Protein AF-A0A345NLT6-F1 (afdb_monomer_lite)

Sequence (143 aa):
MDPLALGAALPAATAMDTVDFHLNEALTNLYVGLHRELRGEHLAAMRFIQVYAVDRVLALVRLDPATELDHPDPFEATRRIENASLPGGLPLHQMIPGYTDNLNAARAVLAWLTTHHHTDPAIVAAIRELTTTLETQSQTDNA

Organism: NCBI:txid2283195

Structure (mmCIF, N/CA/C/O backbone):
data_AF-A0A345NLT6-F1
#
_entry.id   AF-A0A345NLT6-F1
#
loop_
_atom_site.group_PDB
_atom_site.id
_atom_site.type_symbol
_atom_site.label_atom_id
_atom_site.label_alt_id
_atom_site.label_comp_id
_atom_site.label_asym_id
_atom_site.label_entity_id
_atom_site.label_seq_id
_atom_site.pdbx_PDB_ins_code
_atom_site.Cartn_x
_atom_site.Cartn_y
_atom_site.Cartn_z
_atom_site.occupancy
_atom_site.B_iso_or_equiv
_atom_site.auth_seq_id
_atom_site.auth_comp_id
_atom_site.auth_asym_id
_atom_site.auth_atom_id
_atom_site.pdbx_PDB_model_num
ATOM 1 N N . MET A 1 1 ? 33.531 22.973 -27.406 1.00 47.22 1 MET A N 1
ATOM 2 C CA . MET A 1 1 ? 33.581 22.069 -26.243 1.00 47.22 1 MET A CA 1
ATOM 3 C C . MET A 1 1 ? 32.246 22.205 -25.550 1.00 47.22 1 MET A C 1
ATOM 5 O O . MET A 1 1 ? 32.007 23.249 -24.962 1.00 47.22 1 MET A O 1
ATOM 9 N N . ASP A 1 2 ? 31.350 21.247 -25.760 1.00 52.91 2 ASP A N 1
ATOM 10 C CA . ASP A 1 2 ? 30.029 21.238 -25.134 1.00 52.91 2 ASP A CA 1
ATOM 11 C C . ASP A 1 2 ? 30.185 20.775 -23.671 1.00 52.91 2 ASP A C 1
ATOM 13 O O . ASP A 1 2 ? 30.653 19.654 -23.451 1.00 52.91 2 ASP A O 1
ATOM 17 N N . PRO A 1 3 ? 29.900 21.622 -22.665 1.00 48.06 3 PRO A N 1
ATOM 18 C CA . PRO A 1 3 ? 30.118 21.284 -21.260 1.00 48.06 3 PRO A CA 1
ATOM 19 C C . PRO A 1 3 ? 29.084 20.297 -20.686 1.00 48.06 3 PRO A C 1
ATOM 21 O O . PRO A 1 3 ? 29.170 19.975 -19.505 1.00 48.06 3 PRO A O 1
ATOM 24 N N . LEU A 1 4 ? 28.123 19.807 -21.483 1.00 55.03 4 LEU A N 1
ATOM 25 C CA . LEU A 1 4 ? 27.030 18.940 -21.015 1.00 55.03 4 LEU A CA 1
ATOM 26 C C . LEU A 1 4 ? 27.165 17.458 -21.388 1.00 55.03 4 LEU A C 1
ATOM 28 O O . LEU A 1 4 ? 26.302 16.659 -21.031 1.00 55.03 4 LEU A O 1
ATOM 32 N N . ALA A 1 5 ? 28.259 17.046 -22.029 1.00 54.34 5 ALA A N 1
ATOM 33 C CA . ALA A 1 5 ? 28.529 15.633 -22.295 1.00 54.34 5 ALA A CA 1
ATOM 34 C C . ALA A 1 5 ? 29.082 14.904 -21.052 1.00 54.34 5 ALA A C 1
ATOM 36 O O . ALA A 1 5 ? 30.140 14.278 -21.107 1.00 54.34 5 ALA A O 1
ATOM 37 N N . LEU A 1 6 ? 28.384 14.978 -19.914 1.00 51.84 6 LEU A N 1
ATOM 38 C CA . LEU A 1 6 ? 28.606 14.033 -18.824 1.00 51.84 6 LEU A CA 1
ATOM 39 C C . LEU A 1 6 ? 27.677 12.842 -19.054 1.00 51.84 6 LEU A C 1
ATOM 41 O O . LEU A 1 6 ? 26.510 12.853 -18.670 1.00 51.84 6 LEU A O 1
ATOM 45 N N . GLY A 1 7 ? 28.215 11.801 -19.687 1.00 52.50 7 GLY A N 1
ATOM 46 C CA . GLY A 1 7 ? 27.669 10.454 -19.574 1.00 52.50 7 GLY A CA 1
ATOM 47 C C . G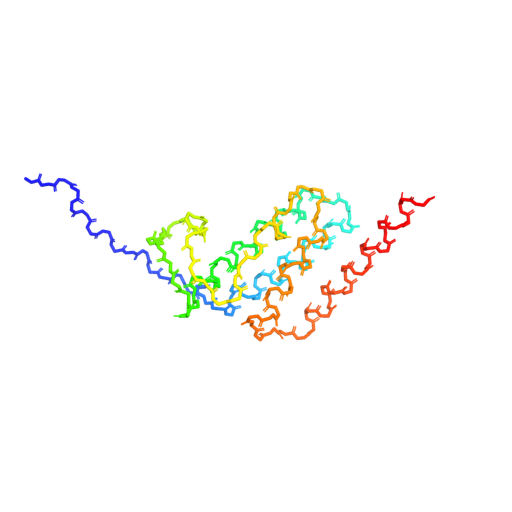LY A 1 7 ? 27.791 10.006 -18.121 1.00 52.50 7 GLY A C 1
ATOM 48 O O . GLY A 1 7 ? 28.732 9.306 -17.760 1.00 52.50 7 GLY A O 1
ATOM 49 N N . ALA A 1 8 ? 26.888 10.475 -17.262 1.00 58.03 8 ALA A N 1
ATOM 50 C CA . ALA A 1 8 ? 26.759 9.953 -15.918 1.00 58.03 8 ALA A CA 1
ATOM 51 C C . ALA A 1 8 ? 26.206 8.535 -16.061 1.00 58.03 8 ALA A C 1
ATOM 53 O O . ALA A 1 8 ? 25.056 8.345 -16.457 1.00 58.03 8 ALA A O 1
ATOM 54 N N . ALA A 1 9 ? 27.053 7.538 -15.805 1.00 59.66 9 ALA A N 1
ATOM 55 C CA . ALA A 1 9 ? 26.593 6.171 -15.642 1.00 59.66 9 ALA A CA 1
ATOM 56 C C . ALA A 1 9 ? 25.467 6.182 -14.601 1.00 59.66 9 ALA A C 1
ATOM 58 O O . ALA A 1 9 ? 25.641 6.739 -13.513 1.00 59.66 9 ALA A O 1
ATOM 59 N N . LEU A 1 10 ? 24.311 5.619 -14.962 1.00 57.84 10 LEU A N 1
ATOM 60 C CA . LEU A 1 10 ? 23.199 5.459 -14.032 1.00 57.84 10 LEU A CA 1
ATOM 61 C C . LEU A 1 10 ? 23.732 4.781 -12.760 1.00 57.84 10 LEU A C 1
ATOM 63 O O . LEU A 1 10 ? 24.551 3.860 -12.877 1.00 57.84 10 LEU A O 1
ATOM 67 N N . PRO A 1 11 ? 23.325 5.228 -11.558 1.00 56.53 11 PRO A N 1
ATOM 68 C CA . PRO A 1 11 ? 23.706 4.537 -10.337 1.00 56.53 11 PRO A CA 1
ATOM 69 C C . PRO A 1 11 ? 23.345 3.058 -10.486 1.00 56.53 11 PRO A C 1
ATOM 71 O O . PRO A 1 11 ? 22.246 2.725 -10.933 1.00 56.53 11 PRO A O 1
ATOM 74 N N . ALA A 1 12 ? 24.298 2.176 -10.174 1.00 56.94 12 ALA A N 1
ATOM 75 C CA . ALA A 1 12 ? 24.059 0.742 -10.213 1.00 56.94 12 ALA A CA 1
ATOM 76 C C . ALA A 1 12 ? 22.822 0.435 -9.362 1.00 56.94 12 ALA A C 1
ATOM 78 O O . ALA A 1 12 ? 22.717 0.950 -8.244 1.00 56.94 12 ALA A O 1
ATOM 79 N N . ALA A 1 13 ? 21.900 -0.374 -9.899 1.00 58.19 13 ALA A N 1
ATOM 80 C CA . ALA A 1 13 ? 20.744 -0.853 -9.153 1.00 58.19 13 ALA A CA 1
ATOM 81 C C . ALA A 1 13 ? 21.231 -1.328 -7.780 1.00 58.19 13 ALA A C 1
ATOM 83 O O . ALA A 1 13 ? 22.133 -2.167 -7.684 1.00 58.19 13 ALA A O 1
ATOM 84 N N . THR A 1 14 ? 20.714 -0.718 -6.713 1.00 58.19 14 THR A N 1
ATOM 85 C CA . THR A 1 14 ? 21.056 -1.156 -5.362 1.00 58.19 14 THR A CA 1
ATOM 86 C C . THR A 1 14 ? 20.626 -2.615 -5.230 1.00 58.19 14 THR A C 1
ATOM 88 O O . THR A 1 14 ? 19.692 -3.056 -5.900 1.00 58.19 14 THR A O 1
ATOM 91 N N . ALA A 1 15 ? 21.276 -3.387 -4.359 1.00 64.19 15 ALA A N 1
ATOM 92 C CA . ALA A 1 15 ? 20.969 -4.811 -4.163 1.00 64.19 15 ALA A CA 1
ATOM 93 C C . ALA A 1 15 ? 19.499 -5.105 -3.762 1.00 64.19 15 ALA A C 1
ATOM 95 O O . ALA A 1 15 ? 19.131 -6.263 -3.596 1.00 64.19 15 ALA A O 1
ATOM 96 N N . MET A 1 16 ? 18.674 -4.068 -3.587 1.00 80.88 16 MET A N 1
ATOM 97 C CA . MET A 1 16 ? 17.287 -4.115 -3.141 1.00 80.88 16 MET A CA 1
ATOM 98 C C . MET A 1 16 ? 16.287 -3.690 -4.234 1.00 80.88 16 MET A C 1
ATOM 100 O O . MET A 1 16 ? 15.105 -3.579 -3.940 1.00 80.88 16 MET A O 1
ATOM 104 N N . ASP A 1 17 ? 16.700 -3.462 -5.488 1.00 89.75 17 ASP A N 1
ATOM 105 C CA . ASP A 1 17 ? 15.762 -3.132 -6.576 1.00 89.75 17 ASP A CA 1
ATOM 106 C C . ASP A 1 17 ? 15.173 -4.380 -7.258 1.00 89.75 17 ASP A C 1
ATOM 108 O O . ASP A 1 17 ? 15.408 -4.645 -8.436 1.00 89.75 17 ASP A O 1
ATOM 112 N N . THR A 1 18 ? 14.445 -5.193 -6.491 1.00 94.25 18 THR A N 1
ATOM 113 C CA . THR A 1 18 ? 13.840 -6.446 -6.966 1.00 94.25 18 THR A CA 1
ATOM 114 C C . THR A 1 18 ? 12.332 -6.461 -6.750 1.00 94.25 18 THR A C 1
ATOM 116 O O . THR A 1 18 ? 11.812 -5.792 -5.855 1.00 94.25 18 THR A O 1
ATOM 119 N N . VAL A 1 19 ? 11.624 -7.265 -7.553 1.00 95.81 19 VAL A N 1
ATOM 120 C CA . VAL A 1 19 ? 10.174 -7.479 -7.405 1.00 95.81 19 VAL A CA 1
ATOM 121 C C . VAL A 1 19 ? 9.846 -7.952 -5.988 1.00 95.81 19 VAL A C 1
ATOM 123 O O . VAL A 1 19 ? 9.000 -7.354 -5.331 1.00 95.81 19 VAL A O 1
ATOM 126 N N . ASP A 1 20 ? 10.569 -8.954 -5.481 1.00 96.69 20 ASP A N 1
ATOM 127 C CA . ASP A 1 20 ? 10.346 -9.496 -4.136 1.00 96.69 20 ASP A CA 1
ATOM 128 C C . ASP A 1 20 ? 10.533 -8.445 -3.042 1.00 96.69 20 ASP A C 1
ATOM 130 O O . ASP A 1 20 ? 9.756 -8.406 -2.086 1.00 96.69 20 ASP A O 1
ATOM 134 N N . PHE A 1 21 ? 11.547 -7.583 -3.162 1.00 96.62 21 PHE A N 1
ATOM 135 C CA . PHE A 1 21 ? 11.767 -6.528 -2.181 1.00 96.62 21 PHE A CA 1
ATOM 136 C C . PHE A 1 21 ? 10.594 -5.547 -2.163 1.00 96.62 21 PHE A C 1
ATOM 138 O O . PHE A 1 21 ? 9.983 -5.345 -1.114 1.00 96.62 21 PHE A O 1
ATOM 145 N N . HIS A 1 22 ? 10.244 -4.963 -3.314 1.00 97.50 22 HIS A N 1
ATOM 146 C CA . HIS A 1 22 ? 9.192 -3.945 -3.364 1.00 97.50 22 HIS A CA 1
ATOM 147 C C . HIS A 1 22 ? 7.819 -4.524 -3.023 1.00 97.50 22 HIS A C 1
ATOM 149 O O . HIS A 1 22 ? 7.061 -3.874 -2.310 1.00 97.50 22 HIS A O 1
ATOM 155 N N . LEU A 1 23 ? 7.515 -5.756 -3.439 1.00 98.50 23 LEU A N 1
ATOM 156 C CA . LEU A 1 23 ? 6.265 -6.431 -3.088 1.00 98.50 23 LEU A CA 1
ATOM 157 C C . LEU A 1 23 ? 6.127 -6.619 -1.573 1.00 98.50 23 LEU A C 1
ATOM 159 O O . LEU A 1 23 ? 5.119 -6.219 -0.986 1.00 98.50 23 LEU A O 1
ATOM 163 N N . ASN A 1 24 ? 7.143 -7.194 -0.929 1.00 98.25 24 ASN A N 1
ATOM 164 C CA . ASN A 1 24 ? 7.107 -7.446 0.511 1.00 98.25 24 ASN A CA 1
ATOM 165 C C . ASN A 1 24 ? 7.137 -6.144 1.323 1.00 98.25 24 ASN A C 1
ATOM 167 O O . ASN A 1 24 ? 6.453 -6.033 2.343 1.00 98.25 24 ASN A O 1
ATOM 171 N N . GLU A 1 25 ? 7.868 -5.134 0.855 1.00 98.56 25 GLU A N 1
ATOM 172 C CA . GLU A 1 25 ? 7.903 -3.812 1.476 1.00 98.56 25 GLU A CA 1
ATOM 173 C C . GLU A 1 25 ? 6.556 -3.084 1.326 1.00 98.56 25 GLU A C 1
ATOM 175 O O . GLU A 1 25 ? 6.095 -2.447 2.272 1.00 98.56 25 GLU A O 1
ATOM 180 N N . ALA A 1 26 ? 5.859 -3.214 0.191 1.00 98.81 26 ALA A N 1
ATOM 181 C CA . ALA A 1 26 ? 4.516 -2.655 0.011 1.00 98.81 26 ALA A CA 1
ATOM 182 C C . ALA A 1 26 ? 3.522 -3.272 1.007 1.00 98.81 26 ALA A C 1
ATOM 184 O O . ALA A 1 26 ? 2.817 -2.552 1.715 1.00 98.81 26 ALA A O 1
ATOM 185 N N . LEU A 1 27 ? 3.513 -4.606 1.112 1.00 98.88 27 LEU A N 1
ATOM 186 C CA . LEU A 1 27 ? 2.660 -5.341 2.052 1.00 98.88 27 LEU A CA 1
ATOM 187 C C . LEU A 1 27 ? 2.988 -4.985 3.511 1.00 98.88 27 LEU A C 1
ATOM 189 O O . LEU A 1 27 ? 2.081 -4.775 4.317 1.00 98.88 27 LEU A O 1
ATOM 193 N N . THR A 1 28 ? 4.272 -4.845 3.844 1.00 98.81 28 THR A N 1
ATOM 194 C CA . THR A 1 28 ? 4.716 -4.419 5.180 1.00 98.81 28 THR A CA 1
ATOM 195 C C . THR A 1 28 ? 4.253 -2.998 5.494 1.00 98.81 28 THR A C 1
ATOM 197 O O . THR A 1 28 ? 3.734 -2.749 6.584 1.00 98.81 28 THR A O 1
ATOM 200 N N . ASN A 1 29 ? 4.369 -2.073 4.539 1.00 98.94 29 ASN A N 1
ATOM 201 C CA . ASN A 1 29 ? 3.895 -0.701 4.703 1.00 98.94 29 ASN A CA 1
ATOM 202 C C . ASN A 1 29 ? 2.375 -0.640 4.918 1.00 98.94 29 ASN A C 1
ATOM 204 O O . ASN A 1 29 ? 1.927 0.082 5.810 1.00 98.94 29 ASN A O 1
ATOM 208 N N . LEU A 1 30 ? 1.588 -1.447 4.196 1.00 98.94 30 LEU A N 1
ATOM 209 C CA . LEU A 1 30 ? 0.150 -1.585 4.455 1.00 98.94 30 LEU A CA 1
ATOM 210 C C . LEU A 1 30 ? -0.130 -2.111 5.864 1.00 98.94 30 LEU A C 1
ATOM 212 O O . LEU A 1 30 ? -0.932 -1.525 6.589 1.00 98.94 30 LEU A O 1
ATOM 216 N N . TYR A 1 31 ? 0.544 -3.187 6.271 1.00 98.88 31 TYR A N 1
ATOM 217 C CA . TYR A 1 31 ? 0.359 -3.793 7.588 1.00 98.88 31 TYR A CA 1
ATOM 218 C C . TYR A 1 31 ? 0.667 -2.802 8.721 1.00 98.88 31 TYR A C 1
ATOM 220 O O . TYR A 1 31 ? -0.145 -2.605 9.627 1.00 98.88 31 TYR A O 1
ATOM 228 N N . VAL A 1 32 ? 1.811 -2.115 8.649 1.00 98.88 32 VAL A N 1
ATOM 229 C CA . VAL A 1 32 ? 2.204 -1.096 9.634 1.00 98.88 32 VAL A CA 1
ATOM 230 C C . VAL A 1 32 ? 1.252 0.099 9.605 1.00 98.88 32 VAL A C 1
ATOM 232 O O . VAL A 1 32 ? 0.845 0.579 10.664 1.00 98.88 32 VAL A O 1
ATOM 235 N N . GLY A 1 33 ? 0.883 0.577 8.416 1.00 98.81 33 GLY A N 1
ATOM 236 C CA . GLY A 1 33 ? -0.012 1.717 8.241 1.00 98.81 33 GLY A CA 1
ATOM 237 C C . GLY A 1 33 ? -1.408 1.474 8.811 1.00 98.81 33 GLY A C 1
ATOM 238 O O . GLY A 1 33 ? -1.918 2.318 9.541 1.00 98.81 33 GLY A O 1
ATOM 239 N N . LEU A 1 34 ? -1.991 0.298 8.577 1.00 98.88 34 LEU A N 1
ATOM 240 C CA . LEU A 1 34 ? -3.298 -0.078 9.129 1.00 98.88 34 LEU A CA 1
ATOM 241 C C . LEU A 1 34 ? -3.280 -0.173 10.660 1.00 98.88 34 LEU A C 1
ATOM 243 O O . LEU A 1 34 ? -4.208 0.281 11.323 1.00 98.88 34 LEU A O 1
ATOM 247 N N . HIS A 1 35 ? -2.198 -0.694 11.244 1.00 98.75 35 HIS A N 1
ATOM 248 C CA . HIS A 1 35 ? -2.013 -0.687 12.699 1.00 98.75 35 HIS A CA 1
ATOM 249 C C . HIS A 1 35 ? -1.926 0.728 13.279 1.00 98.75 35 HIS A C 1
ATOM 251 O O . HIS A 1 35 ? -2.390 0.968 14.392 1.00 98.75 35 HIS A O 1
ATOM 257 N N . ARG A 1 36 ? -1.312 1.669 12.554 1.00 98.56 36 ARG A N 1
ATOM 258 C CA . ARG A 1 36 ? -1.271 3.088 12.945 1.00 98.56 36 ARG A CA 1
ATOM 259 C C . ARG A 1 36 ? -2.652 3.728 12.872 1.00 98.56 36 ARG A C 1
ATOM 261 O O . ARG A 1 36 ? -3.027 4.440 13.799 1.00 98.56 36 ARG A O 1
ATOM 268 N N . GLU A 1 37 ? -3.407 3.424 11.821 1.00 98.44 37 GLU A N 1
ATOM 269 C CA . GLU A 1 37 ? -4.778 3.906 11.649 1.00 98.44 37 GLU A CA 1
ATOM 270 C C . GLU A 1 37 ? -5.672 3.467 12.816 1.00 98.44 37 GLU A C 1
ATOM 272 O O . GLU A 1 37 ? -6.325 4.305 13.428 1.00 98.44 37 GLU A O 1
ATOM 277 N N . LEU A 1 38 ? -5.596 2.192 13.222 1.00 97.88 38 LEU A N 1
ATOM 278 C CA . LEU A 1 38 ? -6.330 1.646 14.378 1.00 97.88 38 LEU A CA 1
ATOM 279 C C . LEU A 1 38 ? -6.026 2.352 15.710 1.00 97.88 38 LEU A C 1
ATOM 281 O O . LEU A 1 38 ? -6.815 2.264 16.648 1.00 97.88 38 LEU A O 1
ATOM 285 N N . ARG A 1 39 ? -4.873 3.021 15.827 1.00 97.00 39 ARG A N 1
ATOM 286 C CA . ARG A 1 39 ? -4.483 3.798 17.016 1.00 97.00 39 ARG A CA 1
ATOM 287 C C . ARG A 1 39 ? -4.797 5.292 16.895 1.00 97.00 39 ARG A C 1
ATOM 289 O O . ARG A 1 39 ? -4.447 6.047 17.799 1.00 97.00 39 ARG A O 1
ATOM 296 N N . GLY A 1 40 ? -5.407 5.729 15.793 1.00 96.81 40 GLY A N 1
ATOM 297 C CA . GLY A 1 40 ? -5.68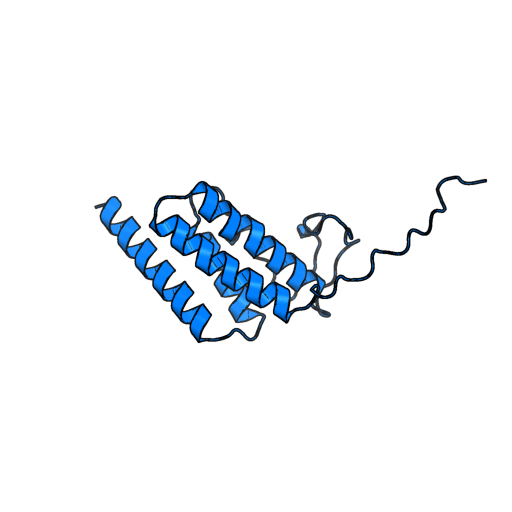7 7.140 15.517 1.00 96.81 40 GLY A CA 1
ATOM 298 C C . GLY A 1 40 ? -4.476 7.942 15.021 1.00 96.81 40 GLY A C 1
ATOM 299 O O . GLY A 1 40 ? -4.504 9.172 15.003 1.00 96.81 40 GLY A O 1
ATOM 300 N N . GLU A 1 41 ? -3.387 7.289 14.600 1.00 98.31 41 GLU A N 1
ATOM 301 C CA . GLU A 1 41 ? -2.198 7.957 14.048 1.00 98.31 41 GLU A CA 1
ATOM 302 C C . GLU A 1 41 ? -2.372 8.277 12.542 1.00 98.31 41 GLU A C 1
ATOM 304 O O . GLU A 1 41 ? -1.527 7.919 11.717 1.00 98.31 41 GLU A O 1
ATOM 309 N N . HIS A 1 42 ? -3.463 8.954 12.165 1.00 97.94 42 HIS A N 1
ATOM 310 C CA . HIS A 1 42 ? -3.941 9.060 10.773 1.00 97.94 42 HIS A CA 1
ATOM 311 C C . HIS A 1 42 ? -2.917 9.615 9.770 1.00 97.94 42 HIS A C 1
ATOM 313 O O . HIS A 1 42 ? -2.768 9.087 8.669 1.00 97.94 42 HIS A O 1
ATOM 319 N N . LEU A 1 43 ? -2.152 10.653 10.135 1.00 98.50 43 LEU A N 1
ATOM 320 C CA . LEU A 1 43 ? -1.109 11.192 9.252 1.00 98.50 43 LEU A CA 1
ATOM 321 C C . LEU A 1 43 ? 0.021 10.184 9.018 1.00 98.50 43 LEU A C 1
ATOM 323 O O . LEU A 1 43 ? 0.544 10.069 7.910 1.00 98.50 43 LEU A O 1
ATOM 327 N N . ALA A 1 44 ? 0.419 9.458 10.062 1.00 98.56 44 ALA A N 1
ATOM 328 C CA . ALA A 1 44 ? 1.451 8.444 9.928 1.00 98.56 44 ALA A CA 1
ATOM 329 C C . ALA A 1 44 ? 0.930 7.272 9.088 1.00 98.56 44 ALA A C 1
ATOM 331 O O . ALA A 1 44 ? 1.621 6.845 8.166 1.00 98.56 44 ALA A O 1
ATOM 332 N N . ALA A 1 45 ? -0.298 6.812 9.340 1.00 98.75 45 ALA A N 1
ATOM 333 C CA . ALA A 1 45 ? -0.965 5.801 8.527 1.00 98.75 45 ALA A CA 1
ATOM 334 C C . ALA A 1 45 ? -1.027 6.201 7.045 1.00 98.75 45 ALA A C 1
ATOM 336 O O . ALA A 1 45 ? -0.608 5.420 6.193 1.00 98.75 45 ALA A O 1
ATOM 337 N N . MET A 1 46 ? -1.419 7.443 6.747 1.00 98.75 46 MET A N 1
ATOM 338 C CA . MET A 1 46 ? -1.462 7.985 5.386 1.00 98.75 46 MET A CA 1
ATOM 339 C C . MET A 1 46 ? -0.105 7.900 4.686 1.00 98.75 46 MET A C 1
ATOM 341 O O . MET A 1 46 ? -0.033 7.424 3.556 1.00 98.75 46 MET A O 1
ATOM 345 N N . ARG A 1 47 ? 0.992 8.277 5.356 1.00 98.69 47 ARG A N 1
ATOM 346 C CA . ARG A 1 47 ? 2.336 8.169 4.760 1.00 98.69 47 ARG A CA 1
ATOM 347 C C . ARG A 1 47 ? 2.720 6.721 4.468 1.00 98.69 47 ARG A C 1
ATOM 349 O O . ARG A 1 47 ? 3.269 6.451 3.409 1.00 98.69 47 ARG A O 1
ATOM 356 N N . PHE A 1 48 ? 2.418 5.792 5.371 1.00 98.88 48 PHE A N 1
ATOM 357 C CA . PHE A 1 48 ? 2.702 4.373 5.149 1.00 98.88 48 PHE A CA 1
ATOM 358 C C . PHE A 1 48 ? 1.870 3.788 3.999 1.00 98.88 48 PHE A C 1
ATOM 360 O O . PHE A 1 48 ? 2.414 3.113 3.129 1.00 98.88 48 PHE A O 1
ATOM 367 N N . ILE A 1 49 ? 0.570 4.078 3.966 1.00 98.88 49 ILE A N 1
ATOM 368 C CA . ILE A 1 49 ? -0.374 3.472 3.023 1.00 98.88 49 ILE A CA 1
ATOM 369 C C . ILE A 1 49 ? -0.307 4.139 1.647 1.00 98.88 49 ILE A C 1
ATOM 371 O O . ILE A 1 49 ? -0.160 3.457 0.640 1.00 98.88 49 ILE A O 1
ATOM 375 N N . GLN A 1 50 ? -0.426 5.464 1.593 1.00 98.69 50 GLN A N 1
ATOM 376 C CA . GLN A 1 50 ? -0.636 6.201 0.342 1.00 98.69 50 GLN A CA 1
ATOM 377 C C . GLN A 1 50 ? 0.660 6.698 -0.293 1.00 98.69 50 GLN A C 1
ATOM 379 O O . GLN A 1 50 ? 0.675 6.996 -1.481 1.00 98.69 50 GLN A O 1
ATOM 384 N N . VAL A 1 51 ? 1.740 6.814 0.486 1.00 98.31 51 VAL A N 1
ATOM 385 C CA . VAL A 1 51 ? 3.045 7.253 -0.028 1.00 98.31 51 VAL A CA 1
ATOM 386 C C . VAL A 1 51 ? 3.970 6.052 -0.142 1.00 98.31 51 VAL A C 1
ATOM 388 O O . VAL A 1 51 ? 4.233 5.587 -1.241 1.00 98.31 51 VAL A O 1
ATOM 391 N N . TYR A 1 52 ? 4.395 5.465 0.977 1.00 98.62 52 TYR A N 1
ATOM 392 C CA . TYR A 1 52 ? 5.437 4.439 0.956 1.00 98.62 52 TYR A CA 1
ATOM 393 C C . TYR A 1 52 ? 5.014 3.160 0.244 1.00 98.62 52 TYR A C 1
ATOM 395 O O . TYR A 1 52 ? 5.789 2.651 -0.562 1.00 98.62 52 TYR A O 1
ATOM 403 N N . ALA A 1 53 ? 3.807 2.641 0.492 1.00 98.75 53 ALA A N 1
ATOM 404 C CA . ALA A 1 53 ? 3.343 1.458 -0.229 1.00 98.75 53 ALA A CA 1
ATOM 405 C C . ALA A 1 53 ? 3.131 1.747 -1.726 1.00 98.75 53 ALA A C 1
ATOM 407 O O . ALA A 1 53 ? 3.437 0.891 -2.555 1.00 98.75 53 ALA A O 1
ATOM 408 N N . VAL A 1 54 ? 2.678 2.952 -2.088 1.00 98.44 54 VAL A N 1
ATOM 409 C CA . VAL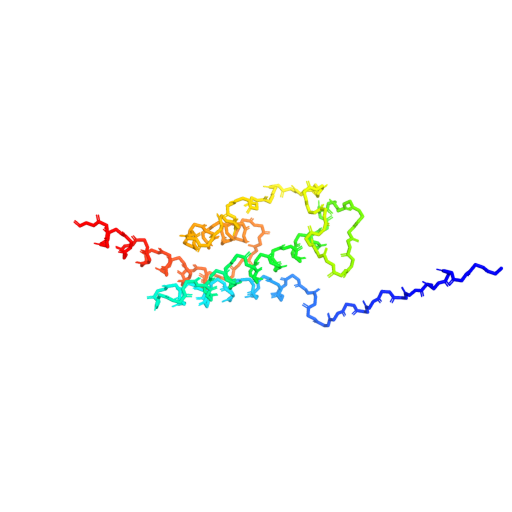 A 1 54 ? 2.492 3.336 -3.495 1.00 98.44 54 VAL A CA 1
ATOM 410 C C . VAL A 1 54 ? 3.829 3.537 -4.205 1.00 98.44 54 VAL A C 1
ATOM 412 O O . VAL A 1 54 ? 3.975 3.062 -5.324 1.00 98.44 54 VAL A O 1
ATOM 415 N N . ASP A 1 55 ? 4.849 4.099 -3.554 1.00 97.25 55 ASP A N 1
ATOM 416 C CA . ASP A 1 55 ? 6.210 4.165 -4.106 1.00 97.25 55 ASP A CA 1
ATOM 417 C C . ASP A 1 55 ? 6.729 2.766 -4.477 1.00 97.25 55 ASP A C 1
ATOM 419 O O . ASP A 1 55 ? 7.377 2.581 -5.510 1.00 97.25 55 ASP A O 1
ATOM 423 N N . ARG A 1 56 ? 6.405 1.749 -3.664 1.00 97.75 56 ARG A N 1
ATOM 424 C CA . ARG A 1 56 ? 6.731 0.352 -3.985 1.00 97.75 56 ARG A CA 1
ATOM 425 C C . ARG A 1 56 ? 5.919 -0.187 -5.154 1.00 97.75 56 ARG A C 1
ATOM 427 O O . ARG A 1 56 ? 6.485 -0.879 -5.993 1.00 97.75 56 ARG A O 1
ATOM 434 N N . VAL A 1 57 ? 4.636 0.156 -5.258 1.00 97.44 57 VAL A N 1
ATOM 435 C CA . VAL A 1 57 ? 3.821 -0.165 -6.442 1.00 97.44 57 VAL A CA 1
ATOM 436 C C . VAL A 1 57 ? 4.427 0.449 -7.706 1.00 97.44 57 VAL A C 1
ATOM 438 O O . VAL A 1 57 ? 4.569 -0.246 -8.706 1.00 97.44 57 VAL A O 1
ATOM 441 N N . LEU A 1 58 ? 4.864 1.709 -7.669 1.00 95.44 58 LEU A N 1
ATOM 442 C CA . LEU A 1 58 ? 5.514 2.358 -8.813 1.00 95.44 58 LEU A CA 1
ATOM 443 C C . LEU A 1 58 ? 6.834 1.678 -9.192 1.00 95.44 58 LEU A C 1
ATOM 445 O O . LEU A 1 58 ? 7.141 1.522 -10.375 1.00 95.44 58 LEU A O 1
ATOM 449 N N . ALA A 1 59 ? 7.602 1.220 -8.203 1.00 94.25 59 ALA A N 1
ATOM 450 C CA . ALA A 1 59 ? 8.794 0.426 -8.464 1.00 94.25 59 ALA A CA 1
ATOM 451 C C . ALA A 1 59 ? 8.459 -0.926 -9.119 1.00 94.25 59 ALA A C 1
ATOM 453 O O . ALA A 1 59 ? 9.154 -1.323 -10.051 1.00 94.25 59 ALA A O 1
ATOM 454 N N . LEU A 1 60 ? 7.383 -1.598 -8.695 1.00 94.88 60 LEU A N 1
ATOM 455 C CA . LEU A 1 60 ? 6.898 -2.831 -9.327 1.00 94.88 60 LEU A CA 1
ATOM 456 C C . LEU A 1 60 ? 6.456 -2.592 -10.774 1.00 94.88 60 LEU A C 1
ATOM 458 O O . LEU A 1 60 ? 6.857 -3.348 -11.651 1.00 94.88 60 LEU A O 1
ATOM 462 N N . VAL A 1 61 ? 5.721 -1.507 -11.038 1.00 94.06 61 VAL A N 1
ATOM 463 C CA . VAL A 1 61 ? 5.330 -1.093 -12.396 1.00 94.06 61 VAL A CA 1
ATOM 464 C C . VAL A 1 61 ? 6.561 -0.899 -13.285 1.00 94.06 61 VAL A C 1
ATOM 466 O O . VAL A 1 61 ? 6.584 -1.391 -14.408 1.00 94.06 61 VAL A O 1
ATOM 469 N N . ARG A 1 62 ? 7.615 -0.246 -12.778 1.00 92.00 62 ARG A N 1
ATOM 470 C CA . ARG A 1 62 ? 8.882 -0.069 -13.511 1.00 92.00 62 ARG A CA 1
ATOM 471 C C . ARG A 1 62 ? 9.628 -1.381 -13.769 1.00 92.00 62 ARG A C 1
ATOM 473 O O . ARG A 1 62 ? 10.342 -1.474 -14.763 1.00 92.00 62 ARG A O 1
ATOM 480 N N . LEU A 1 63 ? 9.532 -2.348 -12.859 1.00 91.94 63 LEU A N 1
ATOM 481 C CA . LEU A 1 63 ? 10.209 -3.643 -12.975 1.00 91.94 63 LEU A CA 1
ATOM 482 C C . LEU A 1 63 ? 9.433 -4.654 -13.830 1.00 91.94 63 LEU A C 1
ATOM 484 O O . LEU A 1 63 ? 10.010 -5.668 -14.223 1.00 91.94 63 LEU A O 1
ATOM 488 N N . ASP A 1 64 ? 8.156 -4.399 -14.113 1.00 92.88 64 ASP A N 1
ATOM 489 C CA . ASP A 1 64 ? 7.341 -5.252 -14.969 1.00 92.88 64 ASP A CA 1
ATOM 490 C C . ASP A 1 64 ? 7.763 -5.092 -16.445 1.00 92.88 64 ASP A C 1
ATOM 492 O O . ASP A 1 64 ? 7.620 -4.004 -17.011 1.00 92.88 64 ASP A O 1
ATOM 496 N N . PRO A 1 65 ? 8.261 -6.157 -17.105 1.00 91.00 65 PRO A N 1
ATOM 497 C CA . PRO A 1 65 ? 8.668 -6.099 -18.507 1.00 91.00 65 PRO A CA 1
ATOM 498 C C . PRO A 1 65 ? 7.509 -5.831 -19.479 1.00 91.00 65 PRO A C 1
ATOM 500 O O . PRO A 1 65 ? 7.768 -5.531 -20.643 1.00 91.00 65 PRO A O 1
ATOM 503 N N . ALA A 1 66 ? 6.253 -5.971 -19.043 1.00 91.31 66 ALA A N 1
ATOM 504 C CA . ALA A 1 66 ? 5.075 -5.649 -19.841 1.00 91.31 66 ALA A CA 1
ATOM 505 C C . ALA A 1 66 ? 4.662 -4.168 -19.753 1.00 91.31 66 ALA A C 1
ATOM 507 O O . ALA A 1 66 ? 3.765 -3.751 -20.488 1.00 91.31 66 ALA A O 1
ATOM 508 N N . THR A 1 67 ? 5.292 -3.377 -18.880 1.00 91.38 67 THR A N 1
ATOM 509 C CA . THR A 1 67 ? 5.032 -1.940 -18.760 1.00 91.38 67 THR A CA 1
ATOM 510 C C . THR A 1 67 ? 5.857 -1.151 -19.769 1.00 91.38 67 THR A C 1
ATOM 512 O O . THR A 1 67 ? 7.083 -1.264 -19.827 1.00 91.38 67 THR A O 1
ATOM 515 N N . GLU A 1 68 ? 5.200 -0.252 -20.498 1.00 91.62 68 GLU A N 1
ATOM 516 C CA . GLU A 1 68 ? 5.873 0.758 -21.310 1.00 91.62 68 GLU A CA 1
ATOM 517 C C . GLU A 1 68 ? 5.850 2.105 -20.576 1.00 91.62 68 GLU A C 1
ATOM 519 O O . GLU A 1 68 ? 4.788 2.682 -20.324 1.00 91.62 68 GLU A O 1
ATOM 524 N N . LEU A 1 69 ? 7.037 2.611 -20.227 1.00 89.06 69 LEU A N 1
ATOM 525 C CA . LEU A 1 69 ? 7.210 3.914 -19.584 1.00 89.06 69 LEU A CA 1
ATOM 526 C C . LEU A 1 69 ? 7.708 4.957 -20.590 1.00 89.06 69 LEU A C 1
ATOM 528 O O . LEU A 1 69 ? 8.752 4.784 -21.222 1.00 89.06 69 LEU A O 1
ATOM 532 N N . ASP A 1 70 ? 6.993 6.076 -20.687 1.00 86.31 70 ASP A N 1
ATOM 533 C CA . ASP A 1 70 ? 7.365 7.221 -21.518 1.00 86.31 70 ASP A CA 1
ATOM 534 C C . ASP A 1 70 ? 8.429 8.088 -20.818 1.00 86.31 70 ASP A C 1
ATOM 536 O O . ASP A 1 70 ? 8.126 8.855 -19.903 1.00 86.31 70 ASP A O 1
ATOM 540 N N . HIS A 1 71 ? 9.690 7.972 -21.252 1.00 86.31 71 HIS A N 1
ATOM 541 C CA . HIS A 1 71 ? 10.837 8.709 -20.698 1.00 86.31 71 HIS A CA 1
ATOM 542 C C . HIS A 1 71 ? 10.914 8.634 -19.153 1.00 86.31 71 HIS A C 1
ATOM 544 O O . HIS A 1 71 ? 10.805 9.677 -18.484 1.00 86.31 71 HIS A O 1
ATOM 550 N N . PRO A 1 72 ? 11.095 7.424 -18.576 1.00 84.75 72 PRO A N 1
ATOM 551 C CA . PRO A 1 72 ? 11.130 7.240 -17.130 1.00 84.75 72 PRO A CA 1
ATOM 552 C C . PRO A 1 72 ? 12.264 8.053 -16.504 1.00 84.75 72 PRO A C 1
ATOM 554 O O . PRO A 1 72 ? 13.400 8.040 -16.983 1.00 84.75 72 PRO A O 1
ATOM 557 N N . ASP A 1 73 ? 11.950 8.768 -15.427 1.00 84.81 73 ASP A N 1
ATOM 558 C CA . ASP A 1 73 ? 12.942 9.513 -14.659 1.00 84.81 73 ASP A CA 1
ATOM 559 C C . ASP A 1 73 ? 13.646 8.552 -13.680 1.00 84.81 73 ASP A C 1
ATOM 561 O O . ASP A 1 73 ? 12.969 7.901 -12.879 1.00 84.81 73 ASP A O 1
ATOM 565 N N . PRO A 1 74 ? 14.985 8.417 -13.724 1.00 78.06 74 PRO A N 1
ATOM 566 C CA . PRO A 1 74 ? 15.704 7.481 -12.862 1.00 78.06 74 PRO A CA 1
ATOM 567 C C . PRO A 1 74 ? 15.730 7.905 -11.385 1.00 78.06 74 PRO A C 1
ATOM 569 O O . PRO A 1 74 ? 16.150 7.109 -10.546 1.00 78.06 74 PRO A O 1
ATOM 572 N N . PHE A 1 75 ? 15.315 9.135 -11.062 1.00 79.56 75 PHE A N 1
ATOM 573 C CA . PHE A 1 75 ? 15.317 9.668 -9.699 1.00 79.56 75 PHE A CA 1
ATOM 574 C C . PHE A 1 75 ? 13.908 9.829 -9.118 1.00 79.56 75 PHE A C 1
ATOM 576 O O . PHE A 1 75 ? 13.736 9.645 -7.918 1.00 79.56 75 PHE A O 1
ATOM 583 N N . GLU A 1 76 ? 12.908 10.134 -9.950 1.00 87.50 76 GLU A N 1
ATOM 584 C CA . GLU A 1 76 ? 11.536 10.423 -9.509 1.00 87.50 76 GLU A CA 1
ATOM 585 C C . GLU A 1 76 ? 10.506 9.554 -10.241 1.00 87.50 76 GLU A C 1
ATOM 587 O O . GLU A 1 76 ? 9.977 9.926 -11.290 1.00 87.50 76 GLU A O 1
ATOM 592 N N . ALA A 1 77 ? 10.177 8.396 -9.661 1.00 86.94 77 ALA A N 1
ATOM 593 C CA . ALA A 1 77 ? 9.289 7.398 -10.272 1.00 86.94 77 ALA A CA 1
ATOM 594 C C . ALA A 1 77 ? 7.841 7.880 -10.495 1.00 86.94 77 ALA A C 1
ATOM 596 O O . ALA A 1 77 ? 7.106 7.285 -11.278 1.00 86.94 77 ALA A O 1
ATOM 597 N N . THR A 1 78 ? 7.423 8.956 -9.824 1.00 90.81 78 THR A N 1
ATOM 598 C CA . THR A 1 78 ? 6.097 9.570 -10.007 1.00 90.81 78 THR A CA 1
ATOM 599 C C . THR A 1 78 ? 6.005 10.384 -11.296 1.00 90.81 78 THR A C 1
ATOM 601 O O . THR A 1 78 ? 4.915 10.680 -11.784 1.00 90.81 78 THR A O 1
ATOM 604 N N . ARG A 1 79 ? 7.144 10.778 -11.872 1.00 89.62 79 ARG A N 1
ATOM 605 C CA . ARG A 1 79 ? 7.176 11.697 -13.001 1.00 89.62 79 ARG A CA 1
ATOM 606 C C . ARG A 1 79 ? 6.666 11.001 -14.264 1.00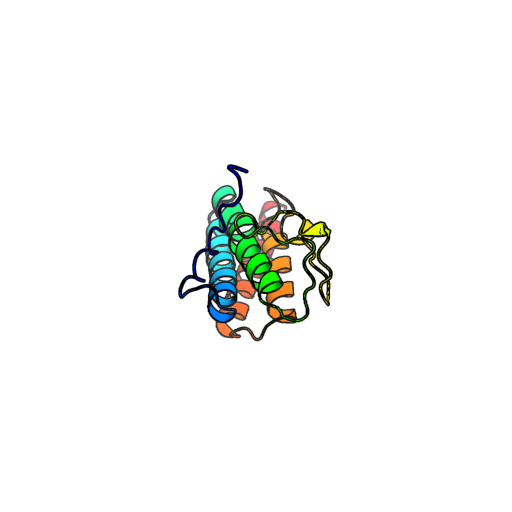 89.62 79 ARG A C 1
ATOM 608 O O . ARG A 1 79 ? 7.299 10.072 -14.752 1.00 89.62 79 ARG A O 1
ATOM 615 N N . ARG A 1 80 ? 5.580 11.533 -14.839 1.00 90.62 80 ARG A N 1
ATOM 616 C CA . ARG A 1 80 ? 4.919 11.021 -16.061 1.00 90.62 80 ARG A CA 1
ATOM 617 C C . ARG A 1 80 ? 4.300 9.633 -15.898 1.00 90.62 80 ARG A C 1
ATOM 619 O O . ARG A 1 80 ? 4.077 8.956 -16.898 1.00 90.62 80 ARG A O 1
ATOM 626 N N . ILE A 1 81 ? 3.999 9.207 -14.673 1.00 91.75 81 ILE A N 1
ATOM 627 C CA . ILE A 1 81 ? 3.359 7.908 -14.452 1.00 91.75 81 ILE A CA 1
ATOM 628 C C . ILE A 1 81 ? 1.999 7.809 -15.161 1.00 91.75 81 ILE A C 1
ATOM 630 O O . ILE A 1 81 ? 1.604 6.736 -15.599 1.00 91.75 81 ILE A O 1
ATOM 634 N N . GLU A 1 82 ? 1.312 8.934 -15.360 1.00 91.12 82 GLU A N 1
ATOM 635 C CA . GLU A 1 82 ? 0.046 9.020 -16.090 1.00 91.12 82 GLU A CA 1
ATOM 636 C C . GLU A 1 82 ? 0.179 8.676 -17.582 1.00 91.12 82 GLU A C 1
ATOM 638 O O . GLU A 1 82 ? -0.814 8.318 -18.211 1.00 91.12 82 GLU A O 1
ATOM 643 N N . ASN A 1 83 ? 1.390 8.761 -18.145 1.00 90.31 83 ASN A N 1
ATOM 644 C CA . ASN A 1 83 ? 1.678 8.378 -19.529 1.00 90.31 83 ASN A CA 1
ATOM 645 C C . ASN A 1 83 ? 2.061 6.895 -19.666 1.00 90.31 83 ASN A C 1
ATOM 647 O O . ASN A 1 83 ? 2.273 6.431 -20.786 1.00 90.31 83 ASN A O 1
ATOM 651 N N . ALA A 1 84 ? 2.203 6.159 -18.559 1.00 87.62 84 ALA A N 1
ATOM 652 C CA . ALA A 1 84 ? 2.570 4.751 -18.596 1.00 87.62 84 ALA A CA 1
ATOM 653 C C . ALA A 1 84 ? 1.454 3.911 -19.230 1.00 87.62 84 ALA A C 1
ATOM 655 O O . ALA A 1 84 ? 0.280 4.029 -18.872 1.00 87.62 84 ALA A O 1
ATOM 656 N N . SER A 1 85 ? 1.835 3.012 -20.134 1.00 88.94 85 SER A N 1
ATOM 657 C CA . SER A 1 85 ? 0.950 1.960 -20.629 1.00 88.94 85 SER A CA 1
ATOM 658 C C . SER A 1 85 ? 1.235 0.693 -19.830 1.00 88.94 85 SER A C 1
ATOM 660 O O . SER A 1 85 ? 2.319 0.119 -19.945 1.00 88.94 85 SER A O 1
ATOM 662 N N . LEU A 1 86 ? 0.280 0.277 -18.993 1.00 86.81 86 LEU A N 1
ATOM 663 C CA 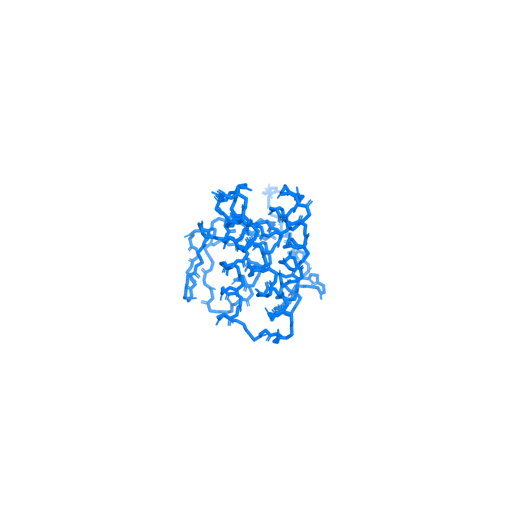. LEU A 1 86 ? 0.399 -0.927 -18.174 1.00 86.81 86 LEU A CA 1
ATOM 664 C C . LEU A 1 86 ? -0.825 -1.846 -18.328 1.00 86.81 86 LEU A C 1
ATOM 666 O O . LEU A 1 86 ? -1.968 -1.364 -18.286 1.00 86.81 86 LEU A O 1
ATOM 670 N N . PRO A 1 87 ? -0.626 -3.168 -18.471 1.00 78.56 87 PRO A N 1
ATOM 671 C CA . PRO A 1 87 ? -1.716 -4.135 -18.423 1.00 78.56 87 PRO A CA 1
ATOM 672 C C . PRO A 1 87 ? -2.481 -4.026 -17.097 1.00 78.56 87 PRO A C 1
ATOM 674 O O . PRO A 1 87 ? -1.885 -4.066 -16.029 1.00 78.56 87 PRO A O 1
ATOM 677 N N . GLY A 1 88 ? -3.806 -3.869 -17.154 1.00 80.00 88 GLY A N 1
ATOM 678 C CA . GLY A 1 88 ? -4.652 -3.764 -15.954 1.00 80.00 88 GLY A CA 1
ATOM 679 C C . GLY A 1 88 ? -4.772 -2.359 -15.350 1.00 80.00 88 GLY A C 1
ATOM 680 O O . GLY A 1 88 ? -5.672 -2.129 -14.543 1.00 80.00 88 GLY A O 1
ATOM 681 N N . GLY A 1 89 ? -3.958 -1.398 -15.800 1.00 88.94 89 GLY A N 1
ATOM 682 C CA . GLY A 1 89 ? -4.001 -0.011 -15.334 1.00 88.94 89 GLY A CA 1
ATOM 683 C C . GLY A 1 89 ? -3.511 0.183 -13.893 1.00 88.94 89 GLY A C 1
ATOM 684 O O . GLY A 1 89 ? -3.288 -0.762 -13.133 1.00 88.94 89 GLY A O 1
ATOM 685 N N . LEU A 1 90 ? -3.343 1.450 -13.504 1.00 92.62 90 LEU A N 1
ATOM 686 C CA . LEU A 1 90 ? -2.937 1.837 -12.153 1.00 92.62 90 LEU A CA 1
ATOM 687 C C . LEU A 1 90 ? -4.018 2.732 -11.529 1.00 92.62 90 LEU A C 1
ATOM 689 O O . LEU A 1 90 ? -4.138 3.896 -11.919 1.00 92.62 90 LEU A O 1
ATOM 693 N N . PRO A 1 91 ? -4.833 2.240 -10.577 1.00 95.12 91 PRO A N 1
ATOM 694 C CA . PRO A 1 91 ? -5.930 3.013 -9.996 1.00 95.12 91 PRO A CA 1
ATOM 695 C C . PRO A 1 91 ? -5.420 4.024 -8.950 1.00 95.12 91 PRO A C 1
ATOM 697 O O . PRO A 1 91 ? -5.820 3.987 -7.789 1.00 95.12 91 PRO A O 1
ATOM 700 N N . LEU A 1 92 ? -4.551 4.958 -9.362 1.00 95.06 92 LEU A N 1
ATOM 701 C CA . LEU A 1 92 ? -3.902 5.942 -8.482 1.00 95.06 92 LEU A CA 1
ATOM 702 C C . LEU A 1 92 ? -4.904 6.754 -7.656 1.00 95.06 92 LEU A C 1
ATOM 704 O O . LEU A 1 92 ? -4.687 6.967 -6.469 1.00 95.06 92 LEU A O 1
ATOM 708 N N . HIS A 1 93 ? -6.037 7.135 -8.250 1.00 95.94 93 HIS A N 1
ATOM 709 C CA . HIS A 1 93 ? -7.101 7.866 -7.554 1.00 95.94 93 HIS A CA 1
ATOM 710 C C . HIS A 1 93 ? -7.710 7.088 -6.373 1.00 95.94 93 HIS A C 1
ATOM 712 O O . HIS A 1 93 ? -8.247 7.702 -5.459 1.00 95.94 93 HIS A O 1
ATOM 718 N N . GLN A 1 94 ? -7.632 5.752 -6.382 1.00 98.25 94 GLN A N 1
ATOM 719 C CA . GLN A 1 94 ? -8.100 4.896 -5.284 1.00 98.25 94 GLN A CA 1
ATOM 720 C C . GLN A 1 94 ? -6.983 4.593 -4.286 1.00 98.25 94 GLN A C 1
ATOM 722 O O . GLN A 1 94 ? -7.265 4.360 -3.119 1.00 98.25 94 GLN A O 1
ATOM 727 N N . MET A 1 95 ? -5.725 4.577 -4.737 1.00 98.38 95 MET A N 1
ATOM 728 C CA . MET A 1 95 ? -4.551 4.342 -3.887 1.00 98.38 95 MET A CA 1
ATOM 729 C C . MET A 1 95 ? -4.138 5.587 -3.091 1.00 98.38 95 MET A C 1
ATOM 731 O O . MET A 1 95 ? -3.605 5.460 -1.992 1.00 98.38 95 MET A O 1
ATOM 735 N N . ILE A 1 96 ? -4.390 6.780 -3.639 1.00 97.69 96 ILE A N 1
ATOM 736 C CA . ILE A 1 96 ? -4.054 8.079 -3.043 1.00 97.69 96 ILE A CA 1
ATOM 737 C C . ILE A 1 96 ? -5.314 8.971 -2.976 1.00 97.69 96 ILE A C 1
ATOM 739 O O . ILE A 1 96 ? -5.357 10.043 -3.585 1.00 97.69 96 ILE A O 1
ATOM 743 N N . PRO A 1 97 ? -6.379 8.548 -2.269 1.00 97.94 97 PRO A N 1
ATOM 744 C CA . PRO A 1 97 ? -7.622 9.316 -2.166 1.00 97.94 97 PRO A CA 1
ATOM 745 C C . PRO A 1 97 ? -7.478 10.570 -1.287 1.00 97.94 97 PRO A C 1
ATOM 747 O O . PRO A 1 97 ? -8.356 11.432 -1.281 1.00 97.94 97 PRO A O 1
ATOM 750 N N . GLY A 1 98 ? -6.371 10.698 -0.548 1.00 96.88 98 GLY A N 1
ATOM 751 C CA . GLY A 1 98 ? -6.092 11.826 0.329 1.00 96.88 98 GLY A CA 1
ATOM 752 C C . GLY A 1 98 ? -6.235 11.487 1.812 1.00 96.88 98 GLY A C 1
ATOM 753 O O . GLY A 1 98 ? -6.506 10.357 2.209 1.00 96.88 98 GLY A O 1
ATOM 754 N N . TYR A 1 99 ? -6.015 12.500 2.649 1.00 97.00 99 TYR A N 1
ATOM 755 C CA . TYR A 1 99 ? -5.730 12.357 4.082 1.00 97.00 99 TYR A CA 1
ATOM 756 C C . TYR A 1 99 ? -6.743 11.531 4.892 1.00 97.00 99 TYR A C 1
ATOM 758 O O . TYR A 1 99 ? -6.353 10.842 5.828 1.00 97.00 99 TYR A O 1
ATOM 766 N N . THR A 1 100 ? -8.029 11.613 4.557 1.00 94.56 100 THR A N 1
ATOM 767 C CA . THR A 1 100 ? -9.117 11.054 5.372 1.00 94.56 100 THR A CA 1
ATOM 768 C C . THR A 1 100 ? -9.529 9.640 4.981 1.00 94.56 100 THR A C 1
ATOM 770 O O . THR A 1 100 ? -10.424 9.095 5.616 1.00 94.56 100 THR A O 1
ATOM 773 N N . ASP A 1 101 ? -8.935 9.052 3.940 1.00 97.31 101 ASP A N 1
ATOM 774 C CA . ASP A 1 101 ? -9.435 7.802 3.356 1.00 97.31 101 ASP A CA 1
ATOM 775 C C . ASP A 1 101 ? -8.372 6.691 3.288 1.00 97.31 101 ASP A C 1
ATOM 777 O O . ASP A 1 101 ? -8.128 6.042 2.269 1.00 97.31 101 ASP A O 1
ATOM 781 N N . ASN A 1 102 ? -7.707 6.475 4.426 1.00 98.44 102 ASN A N 1
ATOM 782 C CA . ASN A 1 102 ? -6.654 5.470 4.572 1.00 98.44 102 ASN A CA 1
ATOM 783 C C . ASN A 1 102 ? -7.162 4.029 4.404 1.00 98.44 102 ASN A C 1
ATOM 785 O O . ASN A 1 102 ? -6.434 3.183 3.882 1.00 98.44 102 ASN A O 1
ATOM 789 N N . LEU A 1 103 ? -8.400 3.736 4.820 1.00 98.44 103 LEU A N 1
ATOM 790 C CA . LEU A 1 103 ? -8.975 2.396 4.701 1.00 98.44 103 LEU A CA 1
ATOM 791 C C . LEU A 1 103 ? -9.177 1.999 3.232 1.00 98.44 103 LEU A C 1
ATOM 793 O O . LEU A 1 103 ? -8.721 0.925 2.827 1.00 98.44 103 LEU A O 1
ATOM 797 N N . ASN A 1 104 ? -9.815 2.854 2.424 1.00 98.44 104 ASN A N 1
ATOM 798 C CA . ASN A 1 104 ? -10.026 2.539 1.010 1.00 98.44 104 ASN A CA 1
ATOM 799 C C . ASN A 1 104 ? -8.703 2.515 0.243 1.00 98.44 104 ASN A C 1
ATOM 801 O O . ASN A 1 104 ? -8.500 1.610 -0.568 1.00 98.44 104 ASN A O 1
ATOM 805 N N . ALA A 1 105 ? -7.766 3.411 0.574 1.00 98.81 105 ALA A N 1
ATOM 806 C CA . ALA A 1 105 ? -6.418 3.384 0.017 1.00 98.81 105 ALA A CA 1
ATOM 807 C C . ALA A 1 105 ? -5.719 2.036 0.238 1.00 98.81 105 ALA A C 1
ATOM 809 O O . ALA A 1 105 ? -5.230 1.416 -0.709 1.00 98.81 105 ALA A O 1
ATOM 810 N N . ALA A 1 106 ? -5.724 1.528 1.474 1.00 98.81 106 ALA A N 1
ATOM 811 C CA . ALA A 1 106 ? -5.097 0.249 1.794 1.00 98.81 106 ALA A CA 1
ATOM 812 C C . ALA A 1 106 ? -5.750 -0.922 1.044 1.00 98.81 106 ALA A C 1
ATOM 814 O O . ALA A 1 106 ? -5.049 -1.811 0.554 1.00 98.81 106 ALA A O 1
ATOM 815 N N . ARG A 1 107 ? -7.085 -0.913 0.910 1.00 98.75 107 ARG A N 1
ATOM 816 C CA . ARG A 1 107 ? -7.820 -1.919 0.126 1.00 98.75 107 ARG A CA 1
ATOM 817 C C . ARG A 1 107 ? -7.446 -1.859 -1.358 1.00 98.75 107 ARG A C 1
ATOM 819 O O . ARG A 1 107 ? -7.209 -2.913 -1.945 1.00 98.75 107 ARG A O 1
ATOM 826 N N . ALA A 1 108 ? -7.355 -0.665 -1.943 1.00 98.75 108 ALA A N 1
ATOM 827 C CA . ALA A 1 108 ? -6.994 -0.472 -3.346 1.00 98.75 108 ALA A CA 1
ATOM 828 C C . ALA A 1 108 ? -5.567 -0.956 -3.646 1.00 98.75 108 ALA A C 1
ATOM 830 O O . ALA A 1 108 ? -5.355 -1.703 -4.603 1.00 98.75 108 ALA A O 1
ATOM 831 N N . VAL A 1 109 ? -4.600 -0.600 -2.793 1.00 98.75 109 VAL A N 1
ATOM 832 C CA . VAL A 1 109 ? -3.209 -1.054 -2.935 1.00 98.75 109 VAL A CA 1
ATOM 833 C C . VAL A 1 109 ? -3.117 -2.576 -2.786 1.00 98.75 109 VAL A C 1
ATOM 835 O O . VAL A 1 109 ? -2.538 -3.235 -3.647 1.00 98.75 109 VAL A O 1
ATOM 838 N N . LEU A 1 110 ? -3.738 -3.169 -1.756 1.00 98.81 110 LEU A N 1
ATOM 839 C CA . LEU A 1 110 ? -3.733 -4.626 -1.571 1.00 98.81 110 LEU A CA 1
ATOM 840 C C . LEU A 1 110 ? -4.371 -5.363 -2.758 1.00 98.81 110 LEU A C 1
ATOM 842 O O . LEU A 1 110 ? -3.856 -6.394 -3.199 1.00 98.81 110 LEU A O 1
ATOM 846 N N . ALA A 1 111 ? -5.496 -4.858 -3.271 1.00 98.50 111 ALA A N 1
ATOM 847 C CA . ALA A 1 111 ? -6.181 -5.445 -4.418 1.00 98.50 111 ALA A CA 1
ATOM 848 C C . ALA A 1 111 ? -5.283 -5.443 -5.659 1.00 98.50 111 ALA A C 1
ATOM 850 O O . ALA A 1 111 ? -5.168 -6.469 -6.328 1.00 98.50 111 ALA A O 1
ATOM 851 N N . TRP A 1 112 ? -4.593 -4.332 -5.925 1.00 98.12 112 TRP A N 1
ATOM 852 C CA . TRP A 1 112 ? -3.652 -4.252 -7.036 1.00 98.12 112 TRP A CA 1
ATOM 853 C C . TRP A 1 112 ? -2.489 -5.238 -6.862 1.00 98.12 112 TRP A C 1
ATOM 855 O O . TRP A 1 112 ? -2.238 -6.030 -7.768 1.00 98.12 112 TRP A O 1
ATOM 865 N N . LEU A 1 113 ? -1.849 -5.277 -5.685 1.00 98.31 113 LEU A N 1
ATOM 866 C CA . LEU A 1 113 ? -0.722 -6.182 -5.411 1.00 98.31 113 LEU A CA 1
ATOM 867 C C . LEU A 1 113 ? -1.105 -7.658 -5.590 1.00 98.31 113 LEU A C 1
ATOM 869 O O . LEU A 1 113 ? -0.394 -8.405 -6.253 1.00 98.31 113 LEU A O 1
ATOM 873 N N . THR A 1 114 ? -2.247 -8.070 -5.034 1.00 98.25 114 THR A N 1
ATOM 874 C CA . THR A 1 114 ? -2.724 -9.467 -5.100 1.00 98.25 114 THR A CA 1
ATOM 875 C C . THR A 1 114 ? -3.251 -9.874 -6.478 1.00 98.25 114 THR A C 1
ATOM 877 O O . THR A 1 114 ? -3.353 -11.064 -6.760 1.00 98.25 114 THR A O 1
ATOM 880 N N . THR A 1 115 ? -3.581 -8.906 -7.336 1.00 97.00 115 THR A N 1
ATOM 881 C CA . THR A 1 115 ? -3.995 -9.161 -8.723 1.00 97.00 115 THR A CA 1
ATOM 882 C C . THR A 1 115 ? -2.791 -9.358 -9.642 1.00 97.00 115 THR A C 1
ATOM 884 O O . THR A 1 115 ? -2.831 -10.218 -10.517 1.00 97.00 115 THR A O 1
ATOM 887 N N . HIS A 1 116 ? -1.726 -8.576 -9.447 1.00 95.94 116 HIS A N 1
ATOM 888 C CA . HIS A 1 116 ? -0.581 -8.538 -10.365 1.00 95.94 116 HIS A CA 1
ATOM 889 C C . HIS A 1 116 ? 0.601 -9.404 -9.907 1.00 95.94 116 HIS A C 1
ATOM 891 O O . HIS A 1 116 ? 1.460 -9.741 -10.719 1.00 95.94 116 HIS A O 1
ATOM 897 N N . HIS A 1 117 ? 0.650 -9.803 -8.632 1.00 96.44 117 HIS A N 1
ATOM 898 C CA . HIS A 1 117 ? 1.770 -10.561 -8.078 1.00 96.44 117 HIS A CA 1
ATOM 899 C C . HIS A 1 117 ? 1.328 -11.745 -7.214 1.00 96.44 117 HIS A C 1
ATOM 901 O O . HIS A 1 117 ? 0.273 -11.741 -6.579 1.00 96.44 117 HIS A O 1
ATOM 907 N N . HIS A 1 118 ? 2.196 -12.755 -7.131 1.00 97.06 118 HIS A N 1
ATOM 908 C CA . HIS A 1 118 ? 2.052 -13.847 -6.174 1.00 97.06 118 HIS A CA 1
ATOM 909 C C . HIS A 1 118 ? 2.436 -13.361 -4.774 1.00 97.06 118 HIS A C 1
ATOM 911 O O . HIS A 1 118 ? 3.606 -13.143 -4.478 1.00 97.06 118 HIS A O 1
ATOM 917 N N . THR A 1 119 ? 1.441 -13.195 -3.909 1.00 97.69 119 THR A N 1
ATOM 918 C CA . THR A 1 119 ? 1.622 -12.720 -2.532 1.00 97.69 119 THR A CA 1
ATOM 919 C C . THR A 1 119 ? 1.571 -13.857 -1.520 1.00 97.69 119 THR A C 1
ATOM 921 O O . THR A 1 119 ? 0.775 -14.786 -1.679 1.00 97.69 119 THR A O 1
ATOM 924 N N . ASP A 1 120 ? 2.326 -13.736 -0.426 1.00 97.38 120 ASP A N 1
ATOM 925 C CA . ASP A 1 120 ? 2.193 -14.635 0.723 1.00 97.38 120 ASP A CA 1
ATOM 926 C C . ASP A 1 120 ? 0.770 -14.528 1.328 1.00 97.38 120 ASP A C 1
ATOM 928 O O . ASP A 1 120 ? 0.322 -13.429 1.680 1.00 97.38 120 ASP A O 1
ATOM 932 N N . PRO A 1 121 ? 0.027 -15.644 1.454 1.00 97.81 121 PRO A N 1
ATOM 933 C CA . PRO A 1 121 ? -1.350 -15.615 1.935 1.00 97.81 121 PRO A CA 1
ATOM 934 C C . PRO A 1 121 ? -1.485 -15.180 3.403 1.00 97.81 121 PRO A C 1
ATOM 936 O O . PRO A 1 121 ? -2.525 -14.631 3.766 1.00 97.81 121 PRO A O 1
ATOM 939 N N . ALA A 1 122 ? -0.472 -15.391 4.249 1.00 98.44 122 ALA A N 1
ATOM 940 C CA . ALA A 1 122 ? -0.535 -15.068 5.672 1.00 98.44 122 ALA A CA 1
ATOM 941 C C . ALA A 1 122 ? -0.572 -13.552 5.908 1.00 98.44 122 ALA A C 1
ATOM 943 O O . ALA A 1 122 ? -1.438 -13.060 6.634 1.00 98.44 122 ALA A O 1
ATOM 944 N N . ILE A 1 123 ? 0.314 -12.793 5.253 1.00 98.56 123 ILE A N 1
ATOM 945 C CA . ILE A 1 123 ? 0.319 -11.328 5.386 1.00 98.56 123 ILE A CA 1
ATOM 946 C C . ILE A 1 123 ? -0.921 -10.703 4.738 1.00 98.56 123 ILE A C 1
ATOM 948 O O . ILE A 1 123 ? -1.508 -9.778 5.297 1.00 98.56 123 ILE A O 1
ATOM 952 N N . VAL A 1 124 ? -1.391 -11.250 3.610 1.00 98.81 124 VAL A N 1
ATOM 953 C CA . VAL A 1 124 ? -2.639 -10.802 2.975 1.00 98.81 124 VAL A CA 1
ATOM 954 C C . VAL A 1 124 ? -3.834 -11.013 3.904 1.00 98.81 124 VAL A C 1
ATOM 956 O O . VAL A 1 124 ? -4.668 -10.115 4.029 1.00 98.81 124 VAL A O 1
ATOM 959 N N . ALA A 1 125 ? -3.925 -12.166 4.571 1.00 98.81 125 ALA A N 1
ATOM 960 C CA . ALA A 1 125 ? -4.991 -12.439 5.532 1.00 98.81 125 ALA A CA 1
ATOM 961 C C . ALA A 1 125 ? -4.954 -11.452 6.709 1.00 98.81 125 ALA A C 1
ATOM 963 O O . ALA A 1 125 ? -5.983 -10.860 7.034 1.00 98.81 125 ALA A O 1
ATOM 964 N N . ALA A 1 126 ? -3.768 -11.198 7.270 1.00 98.81 126 ALA A N 1
ATOM 965 C CA . ALA A 1 126 ? -3.591 -10.246 8.364 1.00 98.81 126 ALA A CA 1
ATOM 966 C C . ALA A 1 126 ? -4.005 -8.813 7.971 1.00 98.81 126 ALA A C 1
ATOM 968 O O . ALA A 1 126 ? -4.716 -8.139 8.712 1.00 98.81 126 ALA A O 1
ATOM 969 N N . ILE A 1 127 ? -3.631 -8.346 6.773 1.00 98.88 127 ILE A N 1
ATOM 970 C CA . ILE A 1 127 ? -4.048 -7.029 6.259 1.00 98.88 127 ILE A CA 1
ATOM 971 C C . ILE A 1 127 ? -5.577 -6.968 6.093 1.00 98.88 127 ILE A C 1
ATOM 973 O O . ILE A 1 127 ? -6.206 -5.974 6.466 1.00 98.88 127 ILE A O 1
ATOM 977 N N . ARG A 1 128 ? -6.206 -8.031 5.574 1.00 98.81 128 ARG A N 1
ATOM 978 C CA . ARG A 1 128 ? -7.671 -8.098 5.414 1.00 98.81 128 ARG A CA 1
ATOM 979 C C . ARG A 1 128 ? -8.402 -8.054 6.758 1.00 98.81 128 ARG A C 1
ATOM 981 O O . ARG A 1 128 ? -9.414 -7.358 6.869 1.00 98.81 128 ARG A O 1
ATOM 988 N N . GLU A 1 129 ? -7.887 -8.727 7.779 1.00 98.75 129 GLU A N 1
ATOM 989 C CA . GLU A 1 129 ? -8.432 -8.673 9.140 1.00 98.75 129 GLU A CA 1
ATOM 990 C C . GLU A 1 129 ? -8.390 -7.249 9.719 1.00 98.75 129 GLU A C 1
ATOM 992 O O . GLU A 1 129 ? -9.403 -6.748 10.217 1.00 98.75 129 GLU A O 1
ATOM 997 N N . LEU A 1 130 ? -7.262 -6.546 9.560 1.00 98.75 130 LEU A N 1
ATOM 998 C CA . LEU A 1 130 ? -7.125 -5.153 10.000 1.00 98.75 130 LEU A CA 1
ATOM 999 C C . LEU A 1 130 ? -8.119 -4.228 9.285 1.00 98.75 130 LEU A C 1
ATOM 1001 O O . LEU A 1 130 ? -8.765 -3.403 9.929 1.00 98.75 130 LEU A O 1
ATOM 1005 N N . THR A 1 131 ? -8.302 -4.394 7.969 1.00 98.50 131 THR A N 1
ATOM 1006 C CA . THR A 1 131 ? -9.275 -3.585 7.207 1.00 98.50 131 THR A CA 1
ATOM 1007 C C . THR A 1 131 ? -10.716 -3.816 7.674 1.00 98.50 131 THR A C 1
ATOM 1009 O O . THR A 1 131 ? -11.498 -2.873 7.735 1.00 98.50 131 THR A O 1
ATOM 1012 N N . THR A 1 132 ? -11.058 -5.051 8.054 1.00 98.38 132 THR A N 1
ATOM 1013 C CA . THR A 1 132 ? -12.393 -5.411 8.565 1.00 98.38 132 THR A CA 1
ATOM 1014 C C . THR A 1 132 ? -12.629 -4.825 9.959 1.00 98.38 132 THR A C 1
ATOM 1016 O O . THR A 1 132 ? -13.711 -4.317 10.257 1.00 98.38 132 THR A O 1
ATOM 1019 N N . THR A 1 133 ? -11.596 -4.843 10.805 1.00 98.12 133 THR A N 1
ATOM 1020 C CA . THR A 1 133 ? -11.634 -4.220 12.136 1.00 98.12 133 THR A CA 1
ATOM 1021 C C . THR A 1 133 ? -11.875 -2.711 12.038 1.00 98.12 133 THR A C 1
ATOM 1023 O O . TH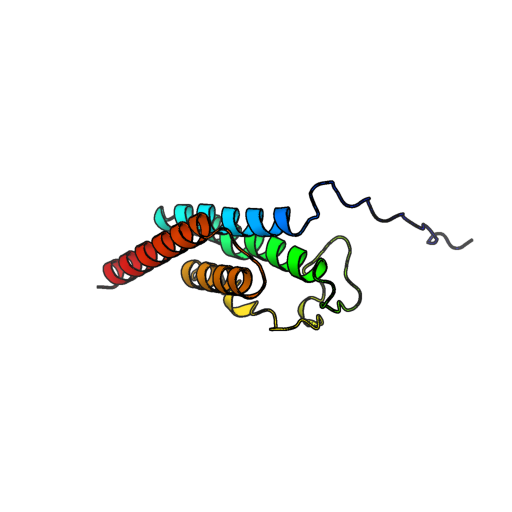R A 1 133 ? -12.769 -2.200 12.709 1.00 98.12 133 THR A O 1
ATOM 1026 N N . LEU A 1 134 ? -11.136 -2.006 11.172 1.00 96.88 134 LEU A N 1
ATOM 1027 C CA . LEU A 1 134 ? -11.310 -0.563 10.952 1.00 96.88 134 LEU A CA 1
ATOM 1028 C C . LEU A 1 134 ? -12.711 -0.213 10.447 1.00 96.88 134 LEU A C 1
ATOM 1030 O O . LEU A 1 134 ? -13.336 0.707 10.961 1.00 96.88 134 LEU A O 1
ATOM 1034 N N . GLU A 1 135 ? -13.226 -0.972 9.480 1.00 96.19 135 GLU A N 1
ATOM 1035 C CA . GLU A 1 135 ? -14.578 -0.773 8.951 1.00 96.19 135 GLU A CA 1
ATOM 1036 C C . GLU A 1 135 ? -15.647 -0.879 10.048 1.00 96.19 135 GLU A C 1
ATOM 1038 O O . GLU A 1 135 ? -16.567 -0.065 10.111 1.00 96.19 135 GLU A O 1
ATOM 1043 N N . THR A 1 136 ? -15.480 -1.834 10.966 1.00 95.25 136 THR A N 1
ATOM 1044 C CA . THR A 1 136 ? -16.376 -2.009 12.119 1.00 95.25 136 THR A CA 1
ATOM 1045 C C . THR A 1 136 ? -16.274 -0.835 13.105 1.00 95.25 136 THR A C 1
ATOM 1047 O O . THR A 1 136 ? -17.294 -0.371 13.621 1.00 95.25 136 THR A O 1
ATOM 1050 N N . GLN A 1 137 ? -15.065 -0.314 13.352 1.00 90.69 137 GLN A N 1
ATOM 1051 C CA . GLN A 1 137 ? -14.860 0.865 14.206 1.00 90.69 137 GLN A CA 1
ATOM 1052 C C . GLN A 1 137 ? -15.516 2.114 13.608 1.00 90.69 137 GLN A C 1
ATOM 1054 O O . GLN A 1 137 ? -16.294 2.776 14.288 1.00 90.69 137 GLN A O 1
ATOM 1059 N N . SER A 1 138 ? -15.312 2.376 12.313 1.00 86.31 138 SER A N 1
ATOM 1060 C CA . SER A 1 138 ? -15.925 3.521 11.629 1.00 86.31 138 SER A CA 1
ATOM 1061 C C . SER A 1 138 ? -17.456 3.463 11.610 1.00 86.31 138 SER A C 1
ATOM 1063 O O . SER A 1 138 ? -18.107 4.503 11.613 1.00 86.31 138 SER A O 1
ATOM 1065 N N . GLN A 1 139 ? -18.060 2.271 11.588 1.00 85.62 139 GLN A N 1
ATOM 1066 C CA . GLN A 1 139 ? -19.516 2.125 11.710 1.00 85.62 139 GLN A CA 1
ATOM 1067 C C . GLN A 1 139 ? -20.011 2.417 13.129 1.00 85.62 139 GLN A C 1
ATOM 1069 O O . GLN A 1 139 ? -21.089 2.982 13.287 1.00 85.62 139 GLN A O 1
ATOM 1074 N N . THR A 1 140 ? -19.225 2.056 14.146 1.00 83.44 140 THR A N 1
ATOM 1075 C CA . THR A 1 140 ? -19.567 2.300 15.554 1.00 83.44 140 THR A CA 1
ATOM 1076 C C . THR A 1 140 ? -19.466 3.785 15.901 1.00 83.44 140 THR A C 1
ATOM 1078 O O . THR A 1 140 ? -20.342 4.303 16.580 1.00 83.44 140 THR A O 1
ATOM 1081 N N . ASP A 1 141 ? -18.450 4.484 15.391 1.00 77.00 141 ASP A N 1
ATOM 1082 C CA . ASP A 1 141 ? -18.248 5.917 15.653 1.00 77.00 141 ASP A CA 1
ATOM 1083 C C . ASP A 1 141 ? -19.303 6.818 14.977 1.00 77.00 141 ASP A C 1
ATOM 1085 O O . ASP A 1 141 ? -19.488 7.967 15.378 1.00 77.00 141 ASP A O 1
ATOM 1089 N N . ASN A 1 142 ? -19.995 6.308 13.952 1.00 70.94 142 ASN A N 1
ATOM 1090 C CA . ASN A 1 142 ? -21.036 7.022 13.203 1.00 70.94 142 ASN A CA 1
ATOM 1091 C C . ASN A 1 142 ? -22.476 6.697 13.660 1.00 70.94 142 ASN A C 1
ATOM 1093 O O . ASN A 1 142 ? -23.419 7.245 13.080 1.00 70.94 142 ASN A O 1
ATOM 1097 N N . ALA A 1 143 ? -22.656 5.797 14.635 1.00 61.72 143 ALA A N 1
ATOM 1098 C CA . ALA A 1 143 ? -23.955 5.364 15.167 1.00 61.72 143 ALA A CA 1
ATOM 1099 C C . ALA A 1 143 ? -24.327 6.108 16.459 1.00 61.72 143 ALA A C 1
ATOM 1101 O O . ALA A 1 143 ? -25.526 6.445 16.606 1.00 61.72 143 ALA A O 1
#

Foldseek 3Di:
DPPPPPPPDQPPDDPQLDLVNLLVQLLVLLLVLLVCVVVVVQVSSLCSQQPRSVVSVLSNLVVDPQKDQDPQDSVDSPPRPVVIDDVPDDPSCQLPVDRPPSLSNSVSSLVVSVVPDDDDVVSSVSSVVSSVVVVVVVVVVVD

pLDDT: mean 90.29, std 13.47, range [47.22, 98.94]

Radius of gyration: 17.43 Å; chains: 1; bounding box: 58×38×43 Å

Secondary structure (DSSP, 8-state):
--TT----PPPP--TT-SHHHHHHHHHHHHHHHHHHHTTT-HHHHHIIIIIIHHHHHHHHHHH-TTPBPSS--SS-TTTTGGG-B-TT---HHHH---TT-HHHHHHHHHHHHHHHS---HHHHHHHHHHHHHHHHHHHHHT-